Protein AF-A0A929ULR5-F1 (afdb_monomer_lite)

Secondary structure (DSSP, 8-state):
--EEEE--S-TTT---EEEESS-S---GGG----SS--TTSHHHHHHHHHHHHHHTHHHHHHHHHHHHHHHHHHHHHHHHHHHHHHHTS---HHHHHHHHHHHHHHHHHHHHHHHHHHHHHHHHHHHHTSTT-------

Sequence (139 aa):
SCITWVAFGSNVFNAMIPLFSAVEKIPSYFETTGKEVSTDSFYWNNRLIGALADASYAKSRIHVERYQARVQAKCYQLLTDCKKEVLKKKRSGKEIRNMLEECNEKIALCTKKETEDLLDKVLYEASSSMKNCFARSDA

pLDDT: mean 93.62, std 7.6, range [52.66, 98.69]

Structure (mmCIF, N/CA/C/O backbone):
data_AF-A0A929ULR5-F1
#
_entry.id   AF-A0A929ULR5-F1
#
loop_
_atom_site.group_PDB
_atom_site.id
_atom_site.type_symbol
_atom_site.label_atom_id
_atom_site.label_alt_id
_atom_site.label_comp_id
_atom_site.label_asym_id
_atom_site.label_entity_id
_atom_site.label_seq_id
_atom_site.pd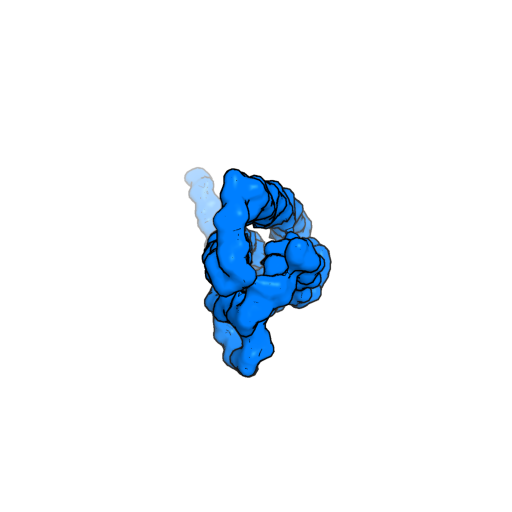bx_PDB_ins_code
_atom_site.Cartn_x
_atom_site.Cartn_y
_atom_site.Cartn_z
_atom_site.occupancy
_atom_site.B_iso_or_equiv
_atom_site.auth_seq_id
_atom_site.auth_comp_id
_atom_site.auth_asym_id
_atom_site.auth_atom_id
_atom_site.pdbx_PDB_model_num
ATOM 1 N N . SER A 1 1 ? -4.936 -6.170 21.043 1.00 65.12 1 SER A N 1
ATOM 2 C CA . SER A 1 1 ? -5.260 -6.704 19.706 1.00 65.12 1 SER A CA 1
ATOM 3 C C . SER A 1 1 ? -3.986 -7.136 19.010 1.00 65.12 1 SER A C 1
ATOM 5 O O . SER A 1 1 ? -2.986 -6.438 19.158 1.00 65.12 1 SER A O 1
ATOM 7 N N . CYS A 1 2 ? -4.008 -8.266 18.301 1.00 85.94 2 CYS A N 1
ATOM 8 C CA . CYS A 1 2 ? -2.891 -8.703 17.458 1.00 85.94 2 CYS A CA 1
ATOM 9 C C . CYS A 1 2 ? -2.858 -7.883 16.153 1.00 85.94 2 CYS A C 1
ATOM 11 O O . CYS A 1 2 ? -3.885 -7.317 15.760 1.00 85.94 2 CYS A O 1
ATOM 13 N N . ILE A 1 3 ? -1.677 -7.776 15.543 1.00 95.69 3 ILE A N 1
ATOM 14 C CA . ILE A 1 3 ? -1.454 -7.120 14.250 1.00 95.69 3 ILE A CA 1
ATOM 15 C C . ILE A 1 3 ? -1.057 -8.199 13.250 1.00 95.69 3 ILE A C 1
ATOM 17 O O . ILE A 1 3 ? -0.120 -8.955 13.506 1.00 95.69 3 ILE A O 1
ATOM 21 N N . THR A 1 4 ? -1.731 -8.233 12.109 1.00 95.38 4 THR A N 1
ATOM 22 C CA . THR A 1 4 ? -1.362 -9.060 10.963 1.00 95.38 4 THR A CA 1
ATOM 23 C C . THR A 1 4 ? -0.679 -8.177 9.933 1.00 95.38 4 THR A C 1
ATOM 25 O O . THR A 1 4 ? -1.239 -7.167 9.513 1.00 95.38 4 THR A O 1
ATOM 28 N N . TRP A 1 5 ? 0.527 -8.557 9.525 1.00 95.94 5 TRP A N 1
ATOM 29 C CA . TRP A 1 5 ? 1.236 -7.890 8.440 1.00 95.94 5 TRP A CA 1
ATOM 30 C C . TRP A 1 5 ? 0.955 -8.601 7.122 1.00 95.94 5 TRP A C 1
ATOM 32 O O . TRP A 1 5 ? 1.080 -9.824 7.051 1.00 95.94 5 TRP A O 1
ATOM 42 N N . VAL A 1 6 ? 0.591 -7.842 6.092 1.00 94.94 6 VAL A N 1
ATOM 43 C CA . VAL A 1 6 ? 0.288 -8.373 4.757 1.00 94.94 6 VAL A CA 1
ATOM 44 C C . VAL A 1 6 ? 1.114 -7.671 3.687 1.00 94.94 6 VAL A C 1
ATOM 46 O O . VAL A 1 6 ? 1.369 -6.472 3.770 1.00 94.94 6 VAL A O 1
ATOM 49 N N . ALA A 1 7 ? 1.508 -8.424 2.667 1.00 94.94 7 ALA A N 1
ATOM 50 C CA . ALA A 1 7 ? 2.091 -7.920 1.431 1.00 94.94 7 ALA A CA 1
ATOM 51 C C . ALA A 1 7 ? 1.727 -8.870 0.286 1.00 94.94 7 ALA A C 1
ATOM 53 O O . ALA A 1 7 ? 1.471 -10.055 0.512 1.00 94.94 7 ALA A O 1
ATOM 54 N N . PHE A 1 8 ? 1.706 -8.357 -0.944 1.00 93.62 8 PHE A N 1
ATOM 55 C CA . PHE A 1 8 ? 1.402 -9.145 -2.138 1.00 93.62 8 PHE A CA 1
ATOM 56 C C . PHE A 1 8 ? 2.385 -8.837 -3.264 1.00 93.62 8 PHE A C 1
ATOM 58 O O . PHE A 1 8 ? 2.933 -7.739 -3.344 1.00 93.62 8 PHE A O 1
ATOM 65 N N . GLY A 1 9 ? 2.586 -9.797 -4.165 1.00 91.25 9 GLY A N 1
ATOM 66 C CA . GLY A 1 9 ? 3.534 -9.650 -5.268 1.00 91.25 9 GLY A CA 1
ATOM 67 C C . GLY A 1 9 ? 4.992 -9.736 -4.807 1.00 91.25 9 GLY A C 1
ATOM 68 O O . GLY A 1 9 ? 5.304 -10.414 -3.832 1.00 91.25 9 GLY A O 1
ATOM 69 N N . SER A 1 10 ? 5.892 -9.081 -5.542 1.00 93.31 10 SER A N 1
ATOM 70 C CA . SER A 1 10 ? 7.327 -9.097 -5.242 1.00 93.31 10 SER A CA 1
ATOM 71 C C . SER A 1 10 ? 7.664 -8.184 -4.064 1.00 93.31 10 SER A C 1
ATOM 73 O O . SER A 1 10 ? 7.403 -6.982 -4.120 1.00 93.31 10 SER A O 1
ATOM 75 N N . ASN A 1 11 ? 8.334 -8.730 -3.046 1.00 94.12 11 ASN A N 1
ATOM 76 C CA . ASN A 1 11 ? 8.777 -7.965 -1.873 1.00 94.12 11 ASN A CA 1
ATOM 77 C C . ASN A 1 11 ? 9.859 -6.922 -2.176 1.00 94.12 11 ASN A C 1
ATOM 79 O O . ASN A 1 11 ? 10.121 -6.056 -1.349 1.00 94.12 11 ASN A O 1
ATOM 83 N N . VAL A 1 12 ? 10.470 -6.974 -3.363 1.00 95.44 12 VAL A N 1
ATOM 84 C CA . VAL A 1 12 ? 11.383 -5.920 -3.823 1.00 95.44 12 VAL A CA 1
ATOM 85 C C . VAL A 1 12 ? 10.614 -4.631 -4.125 1.00 95.44 12 VAL A C 1
ATOM 87 O O . VAL A 1 12 ? 11.151 -3.548 -3.924 1.00 95.44 12 VAL A O 1
ATOM 90 N N . PHE A 1 13 ? 9.360 -4.738 -4.580 1.00 96.81 13 PHE A N 1
ATOM 91 C CA . PHE A 1 13 ? 8.589 -3.616 -5.127 1.00 96.81 13 PHE A CA 1
ATOM 92 C C . PHE A 1 13 ? 7.333 -3.245 -4.329 1.00 96.81 13 PHE A C 1
ATOM 94 O O . PHE A 1 13 ? 6.723 -2.216 -4.609 1.00 96.81 13 PHE A O 1
ATOM 101 N N . ASN A 1 14 ? 6.939 -4.065 -3.353 1.00 95.94 14 ASN A N 1
ATOM 102 C CA . ASN A 1 14 ? 5.761 -3.829 -2.518 1.00 95.94 14 ASN A CA 1
ATOM 103 C C . ASN A 1 14 ? 6.118 -3.179 -1.167 1.00 95.94 14 ASN A C 1
ATOM 105 O O . ASN A 1 14 ? 7.269 -2.827 -0.904 1.00 95.94 14 ASN A O 1
ATOM 109 N N . ALA A 1 15 ? 5.114 -3.027 -0.301 1.00 97.06 15 ALA A N 1
ATOM 110 C CA . ALA A 1 15 ? 5.285 -2.650 1.097 1.00 97.06 15 ALA A CA 1
ATOM 111 C C . ALA A 1 15 ? 4.499 -3.590 2.026 1.00 97.06 15 ALA A C 1
ATOM 113 O O . ALA A 1 15 ? 3.429 -4.090 1.670 1.00 97.06 15 ALA A O 1
ATOM 114 N N . MET A 1 16 ? 5.020 -3.786 3.241 1.00 96.50 16 MET A N 1
ATOM 115 C CA . MET A 1 16 ? 4.356 -4.532 4.313 1.00 96.50 16 MET A CA 1
ATOM 116 C C . MET A 1 16 ? 3.343 -3.640 5.035 1.00 96.50 16 MET A C 1
ATOM 118 O O . MET A 1 16 ? 3.706 -2.596 5.582 1.00 96.50 16 MET A O 1
ATOM 122 N N . ILE A 1 17 ? 2.082 -4.065 5.072 1.00 97.81 17 ILE A N 1
ATOM 123 C CA . ILE A 1 17 ? 0.970 -3.281 5.618 1.00 97.81 17 ILE A CA 1
ATOM 124 C C . ILE A 1 17 ? 0.493 -3.890 6.940 1.00 97.81 17 ILE A C 1
ATOM 126 O O . ILE A 1 17 ? 0.148 -5.074 6.963 1.00 97.81 17 ILE A O 1
ATOM 130 N N . PRO A 1 18 ? 0.448 -3.121 8.042 1.00 97.25 18 PRO A N 1
ATOM 131 C CA . PRO A 1 18 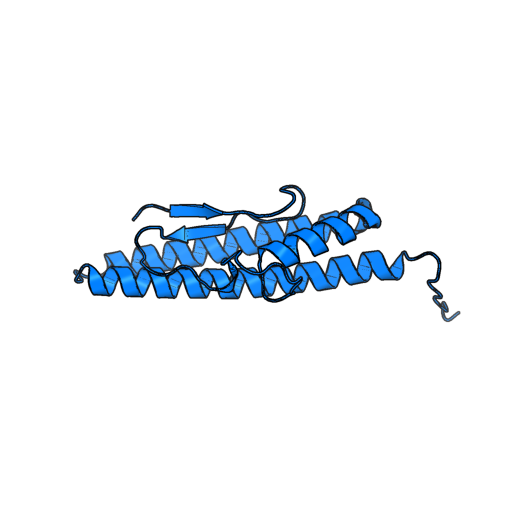? -0.069 -3.612 9.309 1.00 97.25 18 PRO A CA 1
ATOM 132 C C . PRO A 1 18 ? -1.591 -3.453 9.382 1.00 97.25 18 PRO A C 1
ATOM 134 O O . PRO A 1 18 ? -2.106 -2.349 9.238 1.00 97.25 18 PRO A O 1
ATOM 137 N N . LEU A 1 19 ? -2.310 -4.530 9.687 1.00 97.19 19 LEU A N 1
ATOM 138 C CA . LEU A 1 19 ? -3.755 -4.515 9.920 1.00 97.19 19 LEU A CA 1
ATOM 139 C C . LEU A 1 19 ? -4.083 -5.084 11.300 1.00 97.19 19 LEU A C 1
ATOM 141 O O . LEU A 1 19 ? -3.435 -6.013 11.785 1.00 97.19 19 LEU A O 1
ATOM 145 N N . PHE A 1 20 ? -5.109 -4.547 11.950 1.00 97.31 20 PHE A N 1
ATOM 146 C CA . PHE A 1 20 ? -5.658 -5.137 13.165 1.00 97.31 20 PHE A CA 1
ATOM 147 C C . PHE A 1 20 ? -6.403 -6.429 12.831 1.00 97.31 20 PHE A C 1
ATOM 149 O O . PHE A 1 20 ? -7.289 -6.418 11.983 1.00 97.31 20 PHE A O 1
ATOM 156 N N . SER A 1 21 ? -6.083 -7.520 13.534 1.00 94.38 21 SER A N 1
ATOM 157 C CA . SER A 1 21 ? -6.690 -8.842 13.291 1.00 94.38 21 SER A CA 1
ATOM 158 C C . SER A 1 21 ? -7.982 -9.077 14.081 1.00 94.38 21 SER A C 1
ATOM 160 O O . SER A 1 21 ? -8.722 -10.010 13.799 1.00 94.38 21 SER A O 1
ATOM 162 N N . ALA A 1 22 ? -8.246 -8.268 15.111 1.00 93.75 22 ALA A N 1
ATOM 163 C CA . ALA A 1 22 ? -9.423 -8.398 15.977 1.00 93.75 22 ALA A CA 1
ATOM 164 C C . ALA A 1 22 ? -10.646 -7.669 15.383 1.00 93.75 22 ALA A C 1
ATOM 166 O O . ALA A 1 22 ? -11.247 -6.822 16.045 1.00 93.75 22 ALA A O 1
ATOM 167 N N . VAL A 1 23 ? -10.959 -7.979 14.127 1.00 94.94 23 VAL A N 1
ATOM 168 C CA . VAL A 1 23 ? -12.006 -7.365 13.294 1.00 94.94 23 VAL A CA 1
ATOM 169 C C . VAL A 1 23 ? -12.823 -8.452 12.596 1.00 94.94 23 VAL A C 1
ATOM 171 O O . VAL A 1 23 ? -12.355 -9.584 12.481 1.00 94.94 23 VAL A O 1
ATOM 174 N N . GLU A 1 24 ? -14.034 -8.131 12.149 1.00 94.56 24 GLU A N 1
ATOM 175 C CA . GLU A 1 24 ? -14.868 -9.046 11.352 1.00 94.56 24 GLU A CA 1
ATOM 176 C C . GLU A 1 24 ? -14.731 -8.777 9.852 1.00 94.56 24 GLU A C 1
ATOM 178 O O . GLU A 1 24 ? -14.902 -9.692 9.046 1.00 94.56 24 GLU A O 1
ATOM 183 N N . LYS A 1 25 ? -14.376 -7.543 9.476 1.00 92.75 25 LYS A N 1
ATOM 184 C CA . LYS A 1 25 ? -14.203 -7.134 8.082 1.00 92.75 25 LYS A CA 1
ATOM 185 C C . LYS A 1 25 ? -12.779 -6.661 7.782 1.00 92.75 25 LYS A C 1
ATOM 187 O O . LYS A 1 25 ? -12.173 -5.915 8.552 1.00 92.75 25 LYS A O 1
ATOM 192 N N . ILE A 1 26 ? -12.265 -7.080 6.627 1.00 93.31 26 ILE A N 1
ATOM 193 C CA . ILE A 1 26 ? -11.024 -6.573 6.034 1.00 93.31 26 ILE A CA 1
ATOM 194 C C . ILE A 1 26 ? -11.389 -5.525 4.970 1.00 93.31 26 ILE A C 1
ATOM 196 O O . ILE A 1 26 ? -12.396 -5.700 4.284 1.00 93.31 26 ILE A O 1
ATOM 200 N N . PRO A 1 27 ? -10.613 -4.437 4.818 1.00 96.06 27 PRO A N 1
ATOM 201 C CA . PRO A 1 27 ? -10.868 -3.458 3.768 1.00 96.06 27 PRO A CA 1
ATOM 202 C C . PRO A 1 27 ? -10.845 -4.087 2.373 1.00 96.06 27 PRO A C 1
ATOM 204 O O . PRO A 1 27 ? -9.929 -4.849 2.052 1.00 96.06 27 PRO A O 1
ATOM 207 N N . SER A 1 28 ? -11.792 -3.696 1.516 1.00 94.06 28 SER A N 1
ATOM 208 C CA . SER A 1 28 ? -11.953 -4.256 0.162 1.00 94.06 28 SER A CA 1
ATOM 209 C C . SER A 1 28 ? -10.699 -4.127 -0.705 1.00 94.06 28 SER A C 1
ATOM 211 O O . SER A 1 28 ? -10.431 -4.983 -1.540 1.00 94.06 28 SER A O 1
ATOM 213 N N . TYR A 1 29 ? -9.874 -3.101 -0.467 1.00 95.88 29 TYR A N 1
ATOM 214 C CA . TYR A 1 29 ? -8.604 -2.907 -1.173 1.00 95.88 29 TYR A CA 1
ATOM 215 C C . TYR A 1 29 ? -7.634 -4.095 -1.019 1.00 95.88 29 TYR A C 1
ATOM 217 O O . TYR A 1 29 ? -6.818 -4.353 -1.907 1.00 95.88 29 TYR A O 1
ATOM 225 N N . PHE A 1 30 ? -7.725 -4.830 0.095 1.00 94.81 30 PHE A N 1
ATOM 226 C CA . PHE A 1 30 ? -6.906 -6.008 0.392 1.00 94.81 30 PHE A CA 1
ATOM 227 C C . PHE A 1 30 ? -7.622 -7.336 0.107 1.00 94.81 30 PHE A C 1
ATOM 229 O O . PHE A 1 30 ? -7.029 -8.395 0.310 1.00 94.81 30 PHE A O 1
ATOM 236 N N . GLU A 1 31 ? -8.875 -7.307 -0.352 1.00 87.19 31 GLU A N 1
ATOM 237 C CA . GLU A 1 31 ? -9.605 -8.513 -0.734 1.00 87.19 31 GLU A CA 1
ATOM 238 C C . GLU A 1 31 ? -9.116 -9.010 -2.104 1.00 87.19 31 GLU A C 1
ATOM 240 O O . GLU A 1 31 ? -9.202 -8.321 -3.121 1.00 87.19 31 GLU A O 1
ATOM 245 N N . THR A 1 32 ? -8.585 -10.234 -2.142 1.00 68.31 32 THR A N 1
ATOM 246 C CA . THR A 1 32 ? -7.984 -10.825 -3.351 1.00 68.31 32 THR A CA 1
ATOM 247 C C . THR A 1 32 ? -8.893 -11.894 -3.963 1.00 68.31 32 THR A C 1
ATOM 249 O O . THR A 1 32 ? -8.507 -13.056 -4.078 1.00 68.31 32 THR A O 1
ATOM 252 N N . THR A 1 33 ? -10.132 -11.538 -4.316 1.00 64.69 33 THR A N 1
ATOM 253 C CA . THR A 1 33 ? -11.145 -12.503 -4.803 1.00 64.69 33 THR A CA 1
ATOM 254 C C . THR A 1 33 ? -11.410 -12.434 -6.312 1.00 64.69 33 THR A C 1
ATOM 256 O O . THR A 1 33 ? -11.951 -13.382 -6.881 1.00 64.69 33 THR A O 1
ATOM 259 N N . GLY A 1 34 ? -11.002 -11.356 -6.989 1.00 71.25 34 GLY A N 1
ATOM 260 C CA . GLY A 1 34 ? -11.235 -11.157 -8.423 1.00 71.25 34 GLY A CA 1
ATOM 261 C C . GLY A 1 34 ? -10.145 -11.758 -9.318 1.00 71.25 34 GLY A C 1
ATOM 262 O O . GLY A 1 34 ? -8.957 -11.523 -9.101 1.00 71.25 34 GLY A O 1
ATOM 263 N N . LYS A 1 35 ? -10.545 -12.486 -10.372 1.00 82.12 35 LYS A N 1
ATOM 264 C CA . LYS A 1 35 ? -9.634 -12.936 -11.450 1.00 82.12 35 LYS A CA 1
ATOM 265 C C . LYS A 1 35 ? -9.245 -11.808 -12.415 1.00 82.12 35 LYS A C 1
ATOM 267 O O . LYS A 1 35 ? -8.290 -11.958 -13.169 1.00 82.12 35 LYS A O 1
ATOM 272 N N . GLU A 1 36 ? -9.997 -10.714 -12.405 1.00 90.56 36 GLU A N 1
ATOM 273 C CA . GLU A 1 36 ? -9.832 -9.586 -13.317 1.00 90.56 36 GLU A CA 1
ATOM 274 C C . GLU A 1 36 ? -8.784 -8.606 -12.793 1.00 90.56 36 GLU A C 1
ATOM 276 O O . GLU A 1 36 ? -8.788 -8.251 -11.614 1.00 90.56 36 GLU A O 1
ATOM 281 N N . VAL A 1 37 ? -7.891 -8.166 -13.682 1.00 92.62 37 VAL A N 1
ATOM 282 C CA . VAL A 1 37 ? -6.863 -7.167 -13.370 1.00 92.62 37 VAL A CA 1
ATOM 283 C C . VAL A 1 37 ? -7.532 -5.832 -13.052 1.00 92.62 37 VAL A C 1
ATOM 285 O O . VAL A 1 37 ? -8.378 -5.369 -13.811 1.00 92.62 37 VAL A O 1
ATOM 288 N N . SER A 1 38 ? -7.128 -5.192 -11.952 1.00 92.31 38 SER A N 1
ATOM 289 C CA . SER A 1 38 ? -7.684 -3.902 -11.534 1.00 92.31 38 SER A CA 1
ATOM 290 C C . SER A 1 38 ? -6.665 -3.042 -10.786 1.00 92.31 38 SER A C 1
ATOM 292 O O . SER A 1 38 ? -5.881 -3.548 -9.986 1.00 92.31 38 SER A O 1
ATOM 294 N N . THR A 1 39 ? -6.709 -1.726 -10.989 1.00 94.38 39 THR A N 1
ATOM 295 C CA . THR A 1 39 ? -5.958 -0.745 -10.187 1.00 94.38 39 THR A CA 1
ATOM 296 C C . THR A 1 39 ? -6.640 -0.421 -8.853 1.00 94.38 39 THR A C 1
ATOM 298 O O . THR A 1 39 ? -6.075 0.285 -8.024 1.00 94.38 39 THR A O 1
ATOM 301 N N . ASP A 1 40 ? -7.817 -0.989 -8.579 1.00 93.31 40 ASP A N 1
ATOM 302 C CA . ASP A 1 40 ? -8.510 -0.874 -7.290 1.00 93.31 40 ASP A CA 1
ATOM 303 C C . ASP A 1 40 ? -8.145 -1.985 -6.295 1.00 93.31 40 ASP A C 1
ATOM 305 O O . ASP A 1 40 ? -8.664 -1.996 -5.183 1.00 93.31 40 ASP A O 1
ATOM 309 N N . SER A 1 41 ? -7.249 -2.910 -6.653 1.00 95.00 41 SER A N 1
ATOM 310 C CA . SER A 1 41 ? -6.809 -4.008 -5.783 1.00 95.00 41 SER A CA 1
ATOM 311 C C . SER A 1 41 ? -5.335 -3.866 -5.423 1.00 95.00 41 SER A C 1
ATOM 313 O O . SER A 1 41 ? -4.487 -3.662 -6.298 1.00 95.00 41 SER A O 1
ATOM 315 N N . PHE A 1 42 ? -4.994 -4.026 -4.142 1.00 96.19 42 PHE A N 1
ATOM 316 C CA . PHE A 1 42 ? -3.600 -3.996 -3.698 1.00 96.19 42 PHE A CA 1
ATOM 317 C C . PHE A 1 42 ? -2.773 -5.096 -4.377 1.00 96.19 42 PHE A C 1
ATOM 319 O O . PHE A 1 42 ? -1.648 -4.860 -4.812 1.00 96.19 42 PHE A O 1
ATOM 326 N N . TYR A 1 43 ? -3.342 -6.292 -4.531 1.00 95.31 43 TYR A N 1
ATOM 327 C CA . TYR A 1 43 ? -2.681 -7.415 -5.192 1.00 95.31 43 TYR A CA 1
ATOM 328 C C . TYR A 1 43 ? -2.300 -7.101 -6.644 1.00 95.31 43 TYR A C 1
ATOM 330 O O . TYR A 1 43 ? -1.143 -7.276 -7.038 1.00 95.31 43 TYR A O 1
ATOM 338 N N . TRP A 1 44 ? -3.260 -6.620 -7.435 1.00 95.88 44 TRP A N 1
ATOM 339 C CA . TRP A 1 44 ? -3.044 -6.342 -8.853 1.00 95.88 44 TRP A CA 1
ATOM 340 C C . TRP A 1 44 ? -2.117 -5.152 -9.070 1.00 95.88 44 TRP A C 1
ATOM 342 O O . TRP A 1 44 ? -1.204 -5.261 -9.888 1.00 95.88 44 TRP A O 1
ATOM 352 N N . ASN A 1 45 ? -2.259 -4.084 -8.280 1.00 96.56 45 ASN A N 1
ATOM 353 C CA . ASN A 1 45 ? -1.315 -2.967 -8.307 1.00 96.56 45 ASN A CA 1
ATOM 354 C C . ASN A 1 45 ? 0.124 -3.436 -8.080 1.00 96.56 45 ASN A C 1
ATOM 356 O O . ASN A 1 45 ? 0.999 -3.096 -8.867 1.00 96.56 45 ASN A O 1
ATOM 360 N N . ASN A 1 46 ? 0.384 -4.276 -7.073 1.00 96.88 46 ASN A N 1
ATOM 361 C CA . ASN A 1 46 ? 1.744 -4.763 -6.820 1.00 96.88 46 ASN A CA 1
ATOM 362 C C . ASN A 1 46 ? 2.287 -5.657 -7.951 1.00 96.88 46 ASN A C 1
ATOM 364 O O . ASN A 1 46 ? 3.492 -5.650 -8.204 1.00 96.88 46 ASN A O 1
ATOM 368 N N . ARG A 1 47 ? 1.434 -6.409 -8.666 1.00 95.75 47 ARG A N 1
ATOM 369 C CA . ARG A 1 47 ? 1.868 -7.150 -9.869 1.00 95.75 47 ARG A CA 1
ATOM 370 C C . ARG A 1 47 ? 2.212 -6.209 -11.023 1.00 95.75 47 ARG A C 1
ATOM 372 O O . ARG A 1 47 ? 3.235 -6.421 -11.670 1.00 95.75 47 ARG A O 1
ATOM 379 N N . LEU A 1 48 ? 1.387 -5.188 -11.264 1.00 97.06 48 LEU A N 1
ATOM 380 C CA . LEU A 1 48 ? 1.623 -4.175 -12.300 1.00 97.06 48 LEU A CA 1
ATOM 381 C C . LEU A 1 48 ? 2.906 -3.388 -12.014 1.00 97.06 48 LEU A C 1
ATOM 383 O O . LEU A 1 48 ? 3.776 -3.299 -12.877 1.00 97.06 48 LEU A O 1
ATOM 387 N N . ILE A 1 49 ? 3.056 -2.902 -10.779 1.00 98.31 49 ILE A N 1
ATOM 388 C CA . ILE A 1 49 ? 4.259 -2.213 -10.304 1.00 98.31 49 ILE A CA 1
ATOM 389 C C . ILE A 1 49 ? 5.478 -3.104 -10.498 1.00 98.31 49 ILE A C 1
ATOM 391 O O . ILE A 1 49 ? 6.458 -2.650 -11.072 1.00 98.31 49 ILE A O 1
ATOM 395 N N . GLY A 1 50 ? 5.422 -4.370 -10.074 1.00 97.44 50 GLY A N 1
ATOM 396 C CA . GLY A 1 50 ? 6.554 -5.281 -10.219 1.00 97.44 50 GLY A CA 1
ATOM 397 C C . GLY A 1 50 ? 6.995 -5.460 -11.673 1.00 97.44 50 GLY A C 1
ATOM 398 O O . GLY A 1 50 ? 8.185 -5.393 -11.952 1.00 97.44 50 GLY A O 1
ATOM 399 N N . ALA A 1 51 ? 6.050 -5.619 -12.603 1.00 96.75 51 ALA A N 1
ATOM 400 C CA . ALA A 1 51 ? 6.364 -5.763 -14.024 1.00 96.75 51 ALA A CA 1
ATOM 401 C C . ALA A 1 51 ? 6.970 -4.484 -14.639 1.00 96.75 51 ALA A C 1
ATOM 403 O O . ALA A 1 51 ? 7.932 -4.560 -15.402 1.00 96.75 51 ALA A O 1
ATOM 404 N N . LEU A 1 52 ? 6.428 -3.309 -14.304 1.00 97.31 52 LEU A N 1
ATOM 405 C CA . LEU A 1 52 ? 6.889 -2.018 -14.835 1.00 97.31 52 LEU A CA 1
ATOM 406 C C . LEU A 1 52 ? 8.223 -1.581 -14.216 1.00 97.31 52 LEU A C 1
ATOM 408 O O . LEU A 1 52 ? 9.119 -1.100 -14.917 1.00 97.31 52 LEU A O 1
ATOM 412 N N . ALA A 1 53 ? 8.362 -1.767 -12.903 1.00 97.06 53 ALA A N 1
ATOM 413 C CA . ALA A 1 53 ? 9.561 -1.420 -12.160 1.00 97.06 53 ALA A CA 1
ATOM 414 C C . ALA A 1 53 ? 10.737 -2.312 -12.557 1.00 97.06 53 ALA A C 1
ATOM 416 O O . ALA A 1 53 ? 11.831 -1.788 -12.713 1.00 97.06 53 ALA A O 1
ATOM 417 N N . ASP A 1 54 ? 10.532 -3.614 -12.778 1.00 96.12 54 ASP A N 1
ATOM 418 C CA . ASP A 1 54 ? 11.593 -4.525 -13.232 1.00 96.12 54 ASP A CA 1
ATOM 419 C C . ASP A 1 54 ? 12.154 -4.109 -14.604 1.00 96.12 54 ASP A C 1
ATOM 421 O O . ASP A 1 54 ? 13.363 -3.933 -14.763 1.00 96.12 54 ASP A O 1
ATOM 425 N N . ALA A 1 55 ? 11.272 -3.797 -15.561 1.00 92.88 55 ALA A N 1
ATOM 426 C CA . ALA A 1 55 ? 11.660 -3.335 -16.897 1.00 92.88 55 ALA A CA 1
ATOM 427 C C . ALA A 1 55 ? 12.463 -2.016 -16.893 1.00 92.88 55 ALA A C 1
ATOM 429 O O . ALA A 1 55 ? 13.204 -1.730 -17.835 1.00 92.88 55 ALA A O 1
ATOM 430 N N . SER A 1 56 ? 12.318 -1.205 -15.842 1.00 92.81 56 SER A N 1
ATOM 431 C CA . SER A 1 56 ? 12.938 0.116 -15.691 1.00 92.81 56 SER A CA 1
ATOM 432 C C . SER A 1 56 ? 13.716 0.253 -14.372 1.00 92.81 56 SER A C 1
ATOM 434 O O . SER A 1 56 ? 13.834 1.350 -13.819 1.00 92.81 56 SER A O 1
ATOM 436 N N . TYR A 1 57 ? 14.278 -0.854 -13.867 1.00 93.12 57 TYR A N 1
ATOM 437 C CA . TYR A 1 57 ? 14.738 -0.995 -12.477 1.00 93.12 57 TYR A CA 1
ATOM 438 C C . TYR A 1 57 ? 15.626 0.143 -11.971 1.00 93.12 57 TYR A C 1
ATOM 440 O O . TYR A 1 57 ? 15.370 0.719 -10.912 1.00 93.12 57 TYR A O 1
ATOM 448 N N . ALA A 1 58 ? 16.649 0.513 -12.747 1.00 94.19 58 ALA A N 1
ATOM 449 C CA . ALA A 1 58 ? 17.609 1.543 -12.356 1.00 94.19 58 ALA A CA 1
ATOM 450 C C . ALA A 1 58 ? 16.949 2.904 -12.067 1.00 94.19 58 ALA A C 1
ATOM 452 O O . ALA A 1 58 ? 17.400 3.617 -11.169 1.00 94.19 58 ALA A O 1
ATOM 453 N N . LYS A 1 59 ? 15.879 3.241 -12.799 1.00 94.81 59 LYS A N 1
ATOM 454 C CA . LYS A 1 59 ? 15.116 4.484 -12.627 1.00 94.81 59 LYS A CA 1
ATOM 455 C C . LYS A 1 59 ? 14.007 4.330 -11.584 1.00 94.81 59 LYS A C 1
ATOM 457 O O . LYS A 1 59 ? 13.785 5.231 -10.784 1.00 94.81 59 LYS A O 1
ATOM 462 N N . SER A 1 60 ? 13.368 3.163 -11.536 1.00 97.00 60 SER A N 1
ATOM 463 C CA . SER A 1 60 ? 12.210 2.905 -10.675 1.00 97.00 60 SER A CA 1
ATOM 464 C C . SER A 1 60 ? 12.552 2.662 -9.201 1.00 97.00 60 SER A C 1
ATOM 466 O O . SER A 1 60 ? 11.735 2.979 -8.334 1.00 97.00 60 SER A O 1
ATOM 468 N N . ARG A 1 61 ? 13.755 2.160 -8.874 1.00 96.94 61 ARG A N 1
ATOM 469 C CA . ARG A 1 61 ? 14.119 1.781 -7.490 1.00 96.94 61 ARG A CA 1
ATOM 470 C C . ARG A 1 61 ? 13.918 2.900 -6.462 1.00 96.94 61 ARG A C 1
ATOM 472 O O . ARG A 1 61 ? 13.441 2.644 -5.365 1.00 96.94 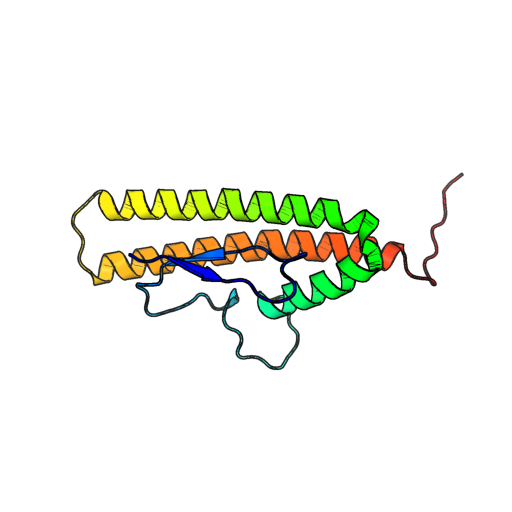61 ARG A O 1
ATOM 479 N N . ILE A 1 62 ? 14.217 4.150 -6.826 1.00 97.56 62 ILE A N 1
ATOM 480 C CA . ILE A 1 62 ? 14.114 5.284 -5.898 1.00 97.56 62 ILE A CA 1
ATOM 481 C C . ILE A 1 62 ? 12.656 5.615 -5.561 1.00 97.56 62 ILE A C 1
ATOM 483 O O . ILE A 1 62 ? 12.350 6.043 -4.447 1.00 97.56 62 ILE A O 1
ATOM 487 N N . HIS A 1 63 ? 11.739 5.407 -6.509 1.00 98.31 63 HIS A N 1
ATOM 488 C CA . HIS A 1 63 ? 10.308 5.603 -6.280 1.00 98.31 63 HIS A CA 1
ATOM 489 C C . HIS A 1 63 ? 9.773 4.528 -5.333 1.00 98.31 63 HIS A C 1
ATOM 491 O O . HIS A 1 63 ? 9.024 4.851 -4.413 1.00 98.31 63 HIS A O 1
ATOM 497 N N . VAL A 1 64 ? 10.235 3.285 -5.495 1.00 98.25 64 VAL A N 1
ATOM 498 C CA . VAL A 1 64 ? 9.893 2.144 -4.631 1.00 98.25 64 VAL A CA 1
ATOM 499 C C . VAL A 1 64 ? 10.401 2.346 -3.199 1.00 98.25 64 VAL A C 1
ATOM 501 O O . VAL A 1 64 ? 9.625 2.214 -2.255 1.00 98.25 64 VAL A O 1
ATOM 504 N N . GLU A 1 65 ? 11.663 2.743 -3.017 1.00 98.25 65 GLU A N 1
ATOM 505 C CA . GLU A 1 65 ? 12.238 3.025 -1.689 1.00 98.25 65 GLU A CA 1
ATOM 506 C C . GLU A 1 65 ? 11.449 4.126 -0.958 1.00 98.25 65 GLU A C 1
ATOM 508 O O . GLU A 1 65 ? 11.107 4.006 0.223 1.00 98.25 65 GLU A O 1
ATOM 513 N N . ARG A 1 66 ? 11.095 5.200 -1.676 1.00 98.44 66 ARG A N 1
ATOM 514 C CA . ARG A 1 66 ? 10.275 6.296 -1.134 1.00 98.44 66 ARG A CA 1
ATOM 515 C C . ARG A 1 66 ? 8.870 5.828 -0.775 1.00 98.44 66 ARG A C 1
ATOM 517 O O . ARG A 1 66 ? 8.358 6.225 0.270 1.00 98.44 66 ARG A O 1
ATOM 524 N N . TYR A 1 67 ? 8.254 5.010 -1.622 1.00 98.56 67 TYR A N 1
ATOM 525 C CA . TYR A 1 67 ? 6.948 4.411 -1.366 1.00 98.56 67 TYR A CA 1
ATOM 526 C C . TYR A 1 67 ? 6.960 3.581 -0.077 1.00 98.56 67 TYR A C 1
ATOM 528 O O . TYR A 1 67 ? 6.151 3.832 0.819 1.00 98.56 67 TYR A O 1
ATOM 536 N N . GLN A 1 68 ? 7.926 2.671 0.069 1.00 98.50 68 GLN A N 1
ATOM 537 C CA . GLN A 1 68 ? 8.079 1.833 1.260 1.00 98.50 68 GLN A CA 1
ATOM 538 C C . GLN A 1 68 ? 8.233 2.680 2.528 1.00 98.50 68 GLN A C 1
ATOM 540 O O . GLN A 1 68 ? 7.509 2.467 3.504 1.00 98.50 68 GLN A O 1
ATOM 545 N N . ALA A 1 69 ? 9.099 3.700 2.494 1.00 98.25 69 ALA A N 1
ATOM 546 C CA . ALA A 1 69 ? 9.304 4.605 3.622 1.00 98.25 69 ALA A CA 1
ATOM 547 C C . ALA A 1 69 ? 8.025 5.376 4.003 1.00 98.25 69 ALA A C 1
ATOM 549 O O . ALA A 1 69 ? 7.681 5.476 5.184 1.00 98.25 69 ALA A O 1
ATOM 550 N N . ARG A 1 70 ? 7.284 5.900 3.017 1.00 98.31 70 ARG A N 1
ATOM 551 C CA . ARG A 1 70 ? 6.038 6.649 3.259 1.00 98.31 70 ARG A CA 1
ATOM 552 C C . ARG A 1 70 ? 4.934 5.765 3.818 1.00 98.31 70 ARG A C 1
ATOM 554 O O . ARG A 1 70 ? 4.289 6.159 4.790 1.00 98.31 70 ARG A O 1
ATOM 561 N N . VAL A 1 71 ? 4.719 4.592 3.224 1.00 98.19 71 VAL A N 1
ATOM 562 C CA . VAL A 1 71 ? 3.708 3.637 3.690 1.00 98.19 71 VAL A CA 1
ATOM 563 C C . VAL A 1 71 ? 4.020 3.208 5.117 1.00 98.19 71 VAL A C 1
ATOM 565 O O . VAL A 1 71 ? 3.136 3.281 5.971 1.00 98.19 71 VAL A O 1
ATOM 568 N N . GLN A 1 72 ? 5.271 2.845 5.406 1.00 97.00 72 GLN A N 1
ATOM 569 C CA . GLN A 1 72 ? 5.679 2.433 6.746 1.00 97.00 72 GLN A CA 1
ATOM 570 C C . GLN A 1 72 ? 5.444 3.545 7.776 1.00 97.00 72 GLN A C 1
ATOM 572 O O . GLN A 1 72 ? 4.812 3.297 8.803 1.00 97.00 72 GLN A O 1
ATOM 577 N N . ALA A 1 73 ? 5.886 4.774 7.490 1.00 98.00 73 ALA A N 1
ATOM 578 C CA . ALA A 1 73 ? 5.718 5.907 8.398 1.00 98.00 73 ALA A CA 1
ATOM 579 C C . ALA A 1 73 ? 4.237 6.209 8.682 1.00 98.00 73 ALA A C 1
ATOM 581 O O . ALA A 1 73 ? 3.826 6.296 9.843 1.00 98.00 73 ALA A O 1
ATOM 582 N N . LYS A 1 74 ? 3.412 6.318 7.633 1.00 98.38 74 LYS A N 1
ATOM 583 C CA . LYS A 1 74 ? 1.993 6.681 7.765 1.00 98.38 74 LYS A CA 1
ATOM 584 C C . LYS A 1 74 ? 1.169 5.581 8.428 1.00 98.38 74 LYS A C 1
ATOM 586 O O . LYS A 1 74 ? 0.387 5.868 9.334 1.00 98.38 74 LYS A O 1
ATOM 591 N N . CYS A 1 75 ? 1.361 4.322 8.031 1.00 97.94 75 CYS A N 1
ATOM 592 C CA . CYS A 1 75 ? 0.630 3.204 8.630 1.00 97.94 75 CYS A CA 1
ATOM 593 C C . CYS A 1 75 ? 0.999 3.029 10.107 1.00 97.94 75 CYS A C 1
ATOM 595 O O . CYS A 1 75 ? 0.124 2.778 10.936 1.00 97.94 75 CYS A O 1
ATOM 597 N N . TYR A 1 76 ? 2.275 3.212 10.462 1.00 96.75 76 TYR A N 1
ATOM 598 C CA . TYR A 1 76 ? 2.712 3.132 11.854 1.00 96.75 76 TYR A CA 1
ATOM 599 C C . TYR A 1 76 ? 2.111 4.244 12.722 1.00 96.75 76 TYR A C 1
ATOM 601 O O . TYR A 1 76 ? 1.692 3.986 13.856 1.00 96.75 76 TYR A O 1
ATOM 609 N N . GLN A 1 77 ? 2.017 5.464 12.185 1.00 98.06 77 GLN A N 1
ATOM 610 C CA . GLN A 1 77 ? 1.345 6.573 12.857 1.00 98.06 77 GLN A CA 1
ATOM 611 C C . GLN A 1 77 ? -0.136 6.254 13.106 1.00 98.06 77 GLN A C 1
ATOM 613 O O . GLN A 1 77 ? -0.571 6.276 14.256 1.00 98.06 77 GLN A O 1
ATOM 618 N N . LEU A 1 78 ? -0.879 5.854 12.066 1.00 98.12 78 LEU A N 1
ATOM 619 C CA . LEU A 1 78 ? -2.299 5.488 12.176 1.00 98.12 78 LEU A CA 1
ATOM 620 C C . LEU A 1 78 ? -2.535 4.379 13.207 1.00 98.12 78 LEU A C 1
ATOM 622 O O . LEU A 1 78 ? -3.447 4.464 14.030 1.00 98.12 78 LEU A O 1
ATOM 626 N N . LEU A 1 79 ? -1.687 3.352 13.200 1.00 96.19 79 LEU A N 1
ATOM 627 C CA . LEU A 1 79 ? -1.755 2.245 14.148 1.00 96.19 79 LEU A CA 1
ATOM 628 C C . LEU A 1 79 ? -1.506 2.714 15.587 1.00 96.19 79 LEU A C 1
ATOM 630 O O . LEU A 1 79 ? -2.206 2.287 16.509 1.00 96.19 79 LEU A O 1
ATOM 634 N N . THR A 1 80 ? -0.526 3.593 15.789 1.00 96.19 80 THR A N 1
ATOM 635 C CA . THR A 1 80 ? -0.195 4.154 17.106 1.00 96.19 80 THR A CA 1
ATOM 636 C C . THR A 1 80 ? -1.325 5.028 17.638 1.00 96.19 80 THR A C 1
ATOM 638 O O . THR A 1 80 ? -1.725 4.873 18.794 1.00 96.19 80 THR A O 1
ATOM 641 N N . ASP A 1 81 ? -1.872 5.903 16.801 1.00 97.19 81 ASP A N 1
ATOM 642 C CA . ASP A 1 81 ? -2.966 6.795 17.177 1.00 97.19 81 ASP A CA 1
ATOM 643 C C . ASP A 1 81 ? -4.224 5.990 17.510 1.00 97.19 81 ASP A C 1
ATOM 645 O O . ASP A 1 81 ? -4.812 6.171 18.576 1.00 97.19 81 ASP A O 1
ATOM 649 N N . CYS A 1 82 ? -4.556 4.990 16.690 1.00 96.06 82 CYS A N 1
ATOM 650 C CA . CYS A 1 82 ? -5.659 4.074 16.961 1.00 96.06 82 CYS A CA 1
ATOM 651 C C . CYS A 1 82 ? -5.507 3.356 18.312 1.00 96.06 82 CYS A C 1
ATOM 653 O O . CYS A 1 82 ? -6.439 3.324 19.121 1.00 96.06 82 CYS A O 1
ATOM 655 N N . LYS A 1 83 ? -4.310 2.821 18.605 1.00 94.56 83 LYS A N 1
ATOM 656 C CA . LYS A 1 83 ? -4.017 2.175 19.895 1.00 94.56 83 LYS A CA 1
ATOM 657 C C . LYS A 1 83 ? -4.213 3.134 21.067 1.00 94.56 83 LYS A C 1
ATOM 659 O O . LYS A 1 83 ? -4.824 2.745 22.062 1.00 94.56 83 LYS A O 1
ATOM 664 N N . LYS A 1 84 ? -3.732 4.377 20.957 1.00 95.25 84 LYS A N 1
ATOM 665 C CA . LYS A 1 84 ? -3.939 5.403 21.991 1.00 95.25 84 LYS A CA 1
ATOM 666 C C . LYS A 1 84 ? -5.428 5.665 22.201 1.00 95.25 84 LYS A C 1
ATOM 668 O O . LYS A 1 84 ? -5.886 5.628 23.340 1.00 95.25 84 LYS A O 1
ATOM 673 N N . GLU A 1 85 ? -6.195 5.858 21.129 1.00 94.25 85 GLU A N 1
ATOM 674 C CA . GLU A 1 85 ? -7.633 6.128 21.226 1.00 94.25 85 GLU A CA 1
ATOM 675 C C . GLU A 1 85 ? -8.402 4.992 21.901 1.00 94.25 85 GLU A C 1
ATOM 677 O O . GLU A 1 85 ? -9.246 5.254 22.767 1.00 94.25 85 GLU A O 1
ATOM 682 N N . VAL A 1 86 ? -8.095 3.738 21.560 1.00 92.31 86 VAL A N 1
ATOM 683 C CA . VAL A 1 86 ? -8.709 2.553 22.180 1.00 92.31 86 VAL A CA 1
ATOM 684 C C . VAL A 1 86 ? -8.448 2.520 23.689 1.00 92.31 86 VAL A C 1
ATOM 686 O O . VAL A 1 86 ? -9.365 2.220 24.451 1.00 92.31 86 VAL A O 1
ATOM 689 N N . LEU A 1 87 ? -7.252 2.910 24.138 1.00 91.44 87 LEU A N 1
ATOM 690 C CA . LEU A 1 87 ? -6.863 2.885 25.554 1.00 91.44 87 LEU A CA 1
ATOM 691 C C . LEU A 1 87 ? -7.426 4.044 26.397 1.00 91.44 87 LEU A C 1
ATOM 693 O O . LEU A 1 87 ? -7.486 3.917 27.617 1.00 91.44 87 LEU A O 1
ATOM 697 N N . LYS A 1 88 ? -7.867 5.157 25.791 1.00 92.62 88 LYS A N 1
ATOM 698 C CA . LYS A 1 88 ? -8.310 6.362 26.530 1.00 92.62 88 LYS A CA 1
ATOM 699 C C . LYS A 1 88 ? -9.488 6.156 27.487 1.00 92.62 88 LYS A C 1
ATOM 701 O O . LYS A 1 88 ? -9.593 6.870 28.478 1.00 92.62 88 LYS A O 1
ATOM 706 N N . LY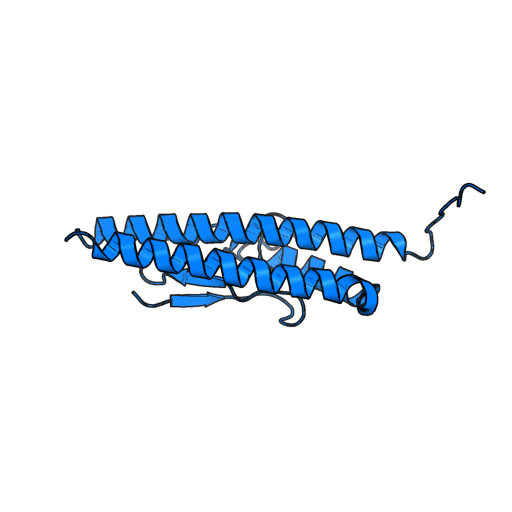S A 1 89 ? -10.416 5.252 27.174 1.00 91.50 89 LYS A N 1
ATOM 707 C CA . LYS A 1 89 ? -11.605 4.998 27.999 1.00 91.50 89 LYS A CA 1
ATOM 708 C C . LYS A 1 89 ? -12.044 3.548 27.886 1.00 91.50 89 LYS A C 1
ATOM 710 O O . LYS A 1 89 ? -11.848 2.917 26.845 1.00 91.50 89 LYS A O 1
ATOM 715 N N . LYS A 1 90 ? -12.686 3.048 28.945 1.00 91.88 90 LYS A N 1
ATOM 716 C CA . LYS A 1 90 ? -13.367 1.751 28.913 1.00 91.88 90 LYS A CA 1
ATOM 717 C C . LYS A 1 90 ? -14.474 1.803 27.860 1.00 91.88 90 LYS A C 1
ATOM 719 O O . LYS A 1 90 ? -15.271 2.738 27.841 1.00 91.88 90 LYS A O 1
ATOM 724 N N . ARG A 1 91 ? -14.478 0.812 26.977 1.00 92.75 91 ARG A N 1
ATOM 725 C CA . ARG A 1 91 ? -15.427 0.635 25.876 1.00 92.75 91 ARG A CA 1
ATOM 726 C C . ARG A 1 91 ? -15.837 -0.828 25.820 1.00 92.75 91 ARG A C 1
ATOM 728 O O . ARG A 1 91 ? -15.090 -1.696 26.277 1.00 92.75 91 ARG A O 1
ATOM 735 N N . SER A 1 92 ? -17.001 -1.1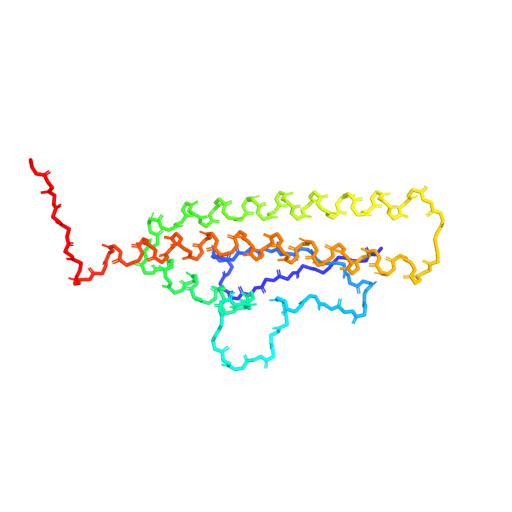02 25.253 1.00 94.94 92 SER A N 1
ATOM 736 C CA . SER A 1 92 ? -17.426 -2.466 24.951 1.00 94.94 92 SER A CA 1
ATOM 737 C C . SER A 1 92 ? -16.537 -3.099 23.872 1.00 94.94 92 SER A C 1
ATOM 739 O O . SER A 1 92 ? -15.913 -2.408 23.063 1.00 94.94 92 SER A O 1
ATOM 741 N N . GLY A 1 93 ? -16.509 -4.434 23.815 1.00 94.00 93 GLY A N 1
ATOM 742 C CA . GLY A 1 93 ? -15.771 -5.152 22.770 1.00 94.00 93 GLY A CA 1
ATOM 743 C C . GLY A 1 93 ? -16.235 -4.794 21.351 1.00 94.00 93 GLY A C 1
ATOM 744 O O . GLY A 1 93 ? -15.407 -4.704 20.449 1.00 94.00 93 GLY A O 1
ATOM 745 N N . LYS A 1 94 ? -17.535 -4.516 21.170 1.00 95.62 94 LYS A N 1
ATOM 746 C CA . LYS A 1 94 ? -18.113 -4.087 19.887 1.00 95.62 94 LYS A CA 1
ATOM 747 C C . LYS A 1 94 ? -17.603 -2.709 19.461 1.00 95.62 94 LYS A C 1
ATOM 749 O O . LYS A 1 94 ? -17.199 -2.539 18.319 1.00 95.62 94 LYS A O 1
ATOM 754 N N . GLU A 1 95 ? -17.568 -1.739 20.374 1.00 95.62 95 GLU A N 1
ATOM 755 C CA . GLU A 1 95 ? -17.024 -0.406 20.074 1.00 95.62 95 GLU A CA 1
ATOM 756 C C . GLU A 1 95 ? -15.537 -0.465 19.726 1.00 95.62 95 GLU A C 1
ATOM 758 O O . GLU A 1 95 ? -15.106 0.186 18.779 1.00 95.62 95 GLU A O 1
ATOM 763 N N . ILE A 1 96 ? -14.754 -1.266 20.460 1.00 95.62 96 ILE A N 1
ATOM 764 C CA . ILE A 1 96 ? -13.332 -1.458 20.151 1.00 95.62 96 ILE A CA 1
ATOM 765 C C . ILE A 1 96 ? -13.185 -2.048 18.749 1.00 95.62 96 ILE A C 1
ATOM 767 O O . ILE A 1 96 ? -12.415 -1.511 17.962 1.00 95.62 96 ILE A O 1
ATOM 771 N N . ARG A 1 97 ? -13.940 -3.101 18.410 1.00 96.31 97 ARG A N 1
ATOM 772 C CA . ARG A 1 97 ? -13.901 -3.722 17.078 1.00 96.31 97 ARG A CA 1
ATOM 773 C C . ARG A 1 97 ? -14.185 -2.716 15.964 1.00 96.31 97 ARG A C 1
ATOM 775 O O . ARG A 1 97 ? -13.371 -2.601 15.056 1.00 96.31 97 ARG A O 1
ATOM 782 N N . ASN A 1 98 ? -15.265 -1.944 16.082 1.00 96.38 98 ASN A N 1
ATOM 783 C CA . ASN A 1 98 ? -15.625 -0.929 15.089 1.00 96.38 98 ASN A CA 1
ATOM 784 C C . ASN A 1 98 ? -14.508 0.111 14.902 1.00 96.38 98 ASN A C 1
ATOM 786 O O . ASN A 1 98 ? -14.211 0.503 13.778 1.00 96.38 98 ASN A O 1
ATOM 790 N N . MET A 1 99 ? -13.850 0.532 15.990 1.00 96.31 99 MET A N 1
ATOM 791 C CA . MET A 1 99 ? -12.702 1.440 15.899 1.00 96.31 99 MET A CA 1
ATOM 792 C C . MET A 1 99 ? -11.522 0.797 15.159 1.00 96.31 99 MET A C 1
ATOM 794 O O . MET A 1 99 ? -10.877 1.461 14.356 1.00 96.31 99 MET A O 1
ATOM 798 N N . LEU A 1 100 ? -11.226 -0.482 15.414 1.00 97.19 100 LEU A N 1
ATOM 799 C CA . LEU A 1 100 ? -10.145 -1.191 14.720 1.00 97.19 100 LEU A CA 1
ATOM 800 C C . LEU A 1 100 ? -10.438 -1.352 13.221 1.00 97.19 100 LEU A C 1
ATOM 802 O O . LEU A 1 100 ? -9.523 -1.203 12.414 1.00 97.19 100 LEU A O 1
ATOM 806 N N . GLU A 1 101 ? -11.695 -1.605 12.851 1.00 97.56 101 GLU A N 1
ATOM 807 C CA . GLU A 1 101 ? -12.145 -1.644 11.453 1.00 97.56 101 GLU A CA 1
ATOM 808 C C . GLU A 1 101 ? -11.988 -0.280 10.778 1.00 97.56 101 GLU A C 1
ATOM 810 O O . GLU A 1 101 ? -11.363 -0.191 9.724 1.00 97.56 101 GLU A O 1
ATOM 815 N N . GLU A 1 102 ? -12.430 0.803 11.422 1.00 97.50 102 GLU A N 1
ATOM 816 C CA . GLU A 1 102 ? -12.233 2.165 10.909 1.00 97.50 102 GLU A CA 1
ATOM 817 C C . GLU A 1 102 ? -10.740 2.501 10.735 1.00 97.50 102 GLU A C 1
ATOM 819 O O . GLU A 1 102 ? -10.337 3.142 9.761 1.00 97.50 102 GLU A O 1
ATOM 824 N N . CYS A 1 103 ? -9.886 2.047 11.655 1.00 97.81 103 CYS A N 1
ATOM 825 C CA . CYS A 1 103 ? -8.442 2.214 11.530 1.00 97.81 103 CYS A CA 1
ATOM 826 C C . CYS A 1 103 ? -7.863 1.406 10.359 1.00 97.81 103 CYS A C 1
ATOM 828 O O . CYS A 1 103 ? -7.022 1.934 9.631 1.00 97.81 103 CYS A O 1
ATOM 830 N N . ASN A 1 104 ? -8.317 0.168 10.144 1.00 98.12 104 ASN A N 1
ATOM 831 C CA . ASN A 1 104 ? -7.918 -0.633 8.985 1.00 98.12 104 ASN A CA 1
ATOM 832 C C . ASN A 1 104 ? -8.337 0.039 7.667 1.00 98.12 104 ASN A C 1
ATOM 834 O O . ASN A 1 104 ? -7.539 0.068 6.735 1.00 98.12 104 ASN A O 1
ATOM 838 N N . GLU A 1 105 ? -9.527 0.640 7.596 1.00 98.31 105 GLU A N 1
ATOM 839 C CA . GLU A 1 105 ? -9.979 1.397 6.417 1.00 98.31 105 GLU A CA 1
ATOM 840 C C . GLU A 1 105 ? -9.108 2.636 6.153 1.00 98.31 105 GLU A C 1
ATOM 842 O O . GLU A 1 105 ? -8.714 2.904 5.017 1.00 98.31 105 GLU A O 1
ATOM 847 N N . LYS A 1 106 ? -8.712 3.370 7.202 1.00 98.44 106 LYS A N 1
ATOM 848 C CA . LYS A 1 106 ? -7.769 4.499 7.067 1.00 98.44 106 LYS A CA 1
ATOM 849 C C . LYS A 1 106 ? -6.400 4.046 6.565 1.00 98.44 106 LYS A C 1
ATOM 851 O O . LYS A 1 106 ? -5.799 4.727 5.732 1.00 98.44 106 LYS A O 1
ATOM 856 N N . ILE A 1 107 ? -5.912 2.907 7.058 1.00 98.50 107 ILE A N 1
ATOM 857 C CA . ILE A 1 107 ? -4.670 2.291 6.579 1.00 98.50 107 ILE A CA 1
ATOM 858 C C . ILE A 1 107 ? -4.820 1.916 5.102 1.00 98.50 107 ILE A C 1
ATOM 860 O O . ILE A 1 107 ? -3.977 2.314 4.304 1.00 98.50 107 ILE A O 1
ATOM 864 N N . ALA A 1 108 ? -5.916 1.260 4.715 1.00 98.19 108 ALA A N 1
ATOM 865 C CA . ALA A 1 108 ? -6.192 0.891 3.328 1.00 98.19 108 ALA A CA 1
ATOM 866 C C . ALA A 1 108 ? -6.207 2.101 2.389 1.00 98.19 108 ALA A C 1
ATOM 868 O O . ALA A 1 108 ? -5.536 2.079 1.360 1.00 98.19 108 ALA A O 1
ATOM 869 N N . LEU A 1 109 ? -6.904 3.179 2.760 1.00 98.31 109 LEU A N 1
ATOM 870 C CA . LEU A 1 109 ? -6.967 4.406 1.965 1.00 98.31 109 LEU A CA 1
ATOM 871 C C . LEU A 1 109 ? -5.584 5.050 1.799 1.00 98.31 109 LEU A C 1
ATOM 873 O O . LEU A 1 109 ? -5.211 5.464 0.700 1.00 98.31 109 LEU A O 1
ATOM 877 N N . CYS A 1 110 ? -4.810 5.119 2.884 1.00 97.94 110 CYS A N 1
ATOM 878 C CA . CYS A 1 110 ? -3.451 5.643 2.841 1.00 97.94 110 CYS A CA 1
ATOM 879 C C . CYS A 1 110 ? -2.547 4.784 1.948 1.00 97.94 110 CYS A C 1
ATOM 881 O O . CYS A 1 110 ? -1.819 5.322 1.114 1.00 97.94 110 CYS A O 1
ATOM 883 N N . THR A 1 111 ? -2.591 3.461 2.107 1.00 98.31 111 THR A N 1
ATOM 884 C CA . THR A 1 111 ? -1.818 2.521 1.291 1.00 98.31 111 THR A CA 1
ATOM 885 C C . THR A 1 111 ? -2.211 2.620 -0.175 1.00 98.31 111 THR A C 1
ATOM 887 O O . THR A 1 111 ? -1.318 2.689 -1.017 1.00 98.31 111 THR A O 1
ATOM 890 N N . LYS A 1 112 ? -3.511 2.672 -0.493 1.00 98.31 112 LYS A N 1
ATOM 891 C CA . LYS A 1 112 ? -4.012 2.812 -1.865 1.00 98.31 112 LYS A CA 1
ATOM 892 C C . LYS A 1 112 ? -3.432 4.054 -2.530 1.00 98.31 112 LYS A C 1
ATOM 894 O O . LYS A 1 112 ? -2.785 3.925 -3.562 1.00 98.31 112 LYS A O 1
ATOM 899 N N . LYS A 1 113 ? -3.530 5.210 -1.870 1.00 98.44 113 LYS A N 1
ATOM 900 C CA . LYS A 1 113 ? -2.995 6.477 -2.384 1.00 98.44 113 LYS A CA 1
ATOM 901 C C . LYS A 1 113 ? -1.494 6.420 -2.688 1.00 98.44 113 LYS A C 1
ATOM 903 O O . LYS A 1 113 ? -1.063 6.874 -3.741 1.00 98.44 113 LYS A O 1
ATOM 908 N N . GLU A 1 114 ? -0.683 5.891 -1.772 1.00 98.62 114 GLU A N 1
ATOM 909 C CA . GLU A 1 114 ? 0.765 5.781 -2.015 1.00 98.62 114 GLU A CA 1
ATOM 910 C C . GLU A 1 114 ? 1.089 4.738 -3.095 1.00 98.62 114 GLU A C 1
ATOM 912 O O . GLU A 1 114 ? 2.064 4.890 -3.824 1.00 98.62 114 GLU A O 1
ATOM 917 N N . THR A 1 115 ? 0.279 3.683 -3.211 1.00 98.50 115 THR A N 1
ATOM 918 C CA . THR A 1 115 ? 0.471 2.630 -4.218 1.00 98.50 115 THR A CA 1
ATOM 919 C C . THR A 1 115 ? 0.121 3.141 -5.616 1.00 98.50 115 THR A C 1
ATOM 921 O O . THR A 1 115 ? 0.841 2.845 -6.563 1.00 98.50 115 THR A O 1
ATOM 924 N N . GLU A 1 116 ? -0.930 3.952 -5.745 1.00 98.44 116 GLU A N 1
ATOM 925 C CA . GLU A 1 116 ? -1.288 4.650 -6.987 1.00 98.44 116 GLU A CA 1
ATOM 926 C C . GLU A 1 116 ? -0.191 5.635 -7.414 1.00 98.44 116 GLU A C 1
ATOM 928 O O . GLU A 1 116 ? 0.216 5.627 -8.572 1.00 98.44 116 GLU A O 1
ATOM 933 N N . ASP A 1 117 ? 0.352 6.418 -6.473 1.00 98.62 117 ASP A N 1
ATOM 934 C CA . ASP A 1 117 ? 1.487 7.326 -6.719 1.00 98.62 117 ASP A CA 1
ATOM 935 C C . ASP A 1 117 ? 2.749 6.572 -7.175 1.00 98.62 117 ASP A C 1
ATOM 937 O O . ASP A 1 117 ? 3.498 7.064 -8.022 1.00 98.62 117 ASP A O 1
ATOM 941 N N . LEU A 1 118 ? 2.997 5.369 -6.646 1.00 98.69 118 LEU A N 1
ATOM 942 C CA . LEU A 1 118 ? 4.085 4.522 -7.131 1.00 98.69 118 LEU A CA 1
ATOM 943 C C . LEU A 1 118 ? 3.796 3.980 -8.534 1.00 98.69 118 LEU A C 1
ATOM 945 O O . LEU A 1 118 ? 4.682 4.039 -9.386 1.00 98.69 118 LEU A O 1
ATOM 949 N N . LEU A 1 119 ? 2.587 3.457 -8.771 1.00 98.50 119 LEU A N 1
ATOM 950 C CA . LEU A 1 119 ? 2.190 2.907 -10.068 1.00 98.50 119 LEU A CA 1
ATOM 951 C C . LEU A 1 119 ? 2.332 3.950 -11.181 1.00 98.50 119 LEU A C 1
ATOM 953 O O . LEU A 1 119 ? 2.907 3.634 -12.221 1.00 98.50 119 LEU A O 1
ATOM 957 N N . ASP A 1 120 ? 1.879 5.181 -10.941 1.00 98.50 120 ASP A N 1
ATOM 958 C CA . ASP A 1 120 ? 2.030 6.313 -11.863 1.00 98.50 120 ASP A CA 1
ATOM 959 C C . ASP A 1 120 ? 3.501 6.542 -12.244 1.00 98.50 120 ASP A C 1
ATOM 961 O O . ASP A 1 120 ? 3.865 6.550 -13.421 1.00 98.50 120 ASP A O 1
ATOM 965 N N . LYS A 1 121 ? 4.385 6.609 -11.243 1.00 98.44 121 LYS A N 1
ATOM 966 C CA . LYS A 1 121 ? 5.817 6.850 -11.463 1.00 98.44 121 LYS A CA 1
ATOM 967 C C . LYS A 1 121 ? 6.491 5.728 -12.229 1.00 98.44 121 LYS A C 1
ATOM 969 O O . LYS A 1 121 ? 7.217 5.999 -13.180 1.00 98.44 121 LYS A O 1
ATOM 974 N N . VAL A 1 122 ? 6.273 4.471 -11.847 1.00 98.19 122 VAL A N 1
ATOM 975 C CA . VAL A 1 122 ? 6.932 3.348 -12.538 1.00 98.19 122 VAL A CA 1
ATOM 976 C C . VAL A 1 122 ? 6.369 3.148 -13.943 1.00 98.19 122 VAL A C 1
ATOM 978 O O . VAL A 1 122 ? 7.113 2.768 -14.845 1.00 98.19 122 VAL A O 1
ATOM 981 N N . LEU A 1 123 ? 5.087 3.460 -14.164 1.00 97.31 123 LEU A N 1
ATOM 982 C CA . LEU A 1 123 ? 4.495 3.499 -15.499 1.00 97.31 123 LEU A CA 1
ATOM 983 C C . LEU A 1 123 ? 5.146 4.588 -16.358 1.00 97.31 123 LEU A C 1
ATOM 985 O O . LEU A 1 123 ? 5.489 4.331 -17.513 1.00 97.31 123 LEU A O 1
ATOM 989 N N . TYR A 1 124 ? 5.358 5.781 -15.805 1.00 96.31 124 TYR A N 1
ATOM 990 C CA . TYR A 1 124 ? 6.043 6.870 -16.497 1.00 96.31 124 TYR A CA 1
ATOM 991 C C . TYR A 1 124 ? 7.487 6.500 -16.877 1.00 96.31 124 TYR A C 1
ATOM 993 O O . TYR A 1 124 ? 7.888 6.667 -18.032 1.00 96.31 124 TYR A O 1
ATOM 1001 N N . GLU A 1 125 ? 8.258 5.936 -15.941 1.00 95.75 125 GLU A N 1
ATOM 1002 C CA . GLU A 1 125 ? 9.638 5.500 -16.200 1.00 95.75 125 GLU A CA 1
ATOM 1003 C C . GLU A 1 125 ? 9.697 4.410 -17.279 1.00 95.75 125 GLU A C 1
ATOM 1005 O O . GLU A 1 125 ? 10.510 4.486 -18.206 1.00 95.75 125 GLU A O 1
ATOM 1010 N N . ALA A 1 126 ? 8.817 3.408 -17.187 1.00 95.06 126 ALA A N 1
ATOM 1011 C CA . ALA A 1 126 ? 8.759 2.309 -18.143 1.00 95.06 126 ALA A CA 1
ATOM 1012 C C . ALA A 1 126 ? 8.329 2.783 -19.540 1.00 95.06 126 ALA A C 1
ATOM 1014 O O . ALA A 1 126 ? 8.963 2.418 -20.532 1.00 95.06 126 ALA A O 1
ATOM 1015 N N . SER A 1 127 ? 7.292 3.623 -19.627 1.00 94.31 127 SER A N 1
ATOM 1016 C CA . SER A 1 127 ? 6.764 4.129 -20.903 1.00 94.31 127 SER A CA 1
ATOM 1017 C C . SER A 1 127 ? 7.752 5.047 -21.626 1.00 94.31 127 SER A C 1
ATOM 1019 O O . SER A 1 127 ? 7.940 4.921 -22.837 1.00 94.31 127 SER A O 1
ATOM 1021 N N . SER A 1 128 ? 8.476 5.888 -20.886 1.00 91.50 128 SER A N 1
ATOM 1022 C CA . SER A 1 128 ? 9.529 6.755 -21.437 1.00 91.50 128 SER A CA 1
ATOM 1023 C C . SER A 1 128 ? 10.714 5.968 -22.013 1.00 91.50 128 SER A C 1
ATOM 1025 O O . SER A 1 128 ? 11.443 6.460 -22.874 1.00 91.50 128 SER A O 1
ATOM 1027 N N . SER A 1 129 ? 10.912 4.735 -21.545 1.00 87.50 129 SER A N 1
ATOM 1028 C CA . SER A 1 129 ? 11.982 3.830 -21.972 1.00 87.50 129 SER A CA 1
ATOM 1029 C C . SER A 1 129 ? 11.549 2.818 -23.046 1.00 87.50 129 SER A C 1
ATOM 1031 O O . SER A 1 129 ? 12.341 1.945 -23.410 1.00 87.50 129 SER A O 1
ATOM 1033 N N . MET A 1 130 ? 10.323 2.904 -23.573 1.00 91.81 130 MET A N 1
ATOM 1034 C CA . MET A 1 130 ? 9.860 2.000 -24.631 1.00 91.81 130 MET A CA 1
ATOM 1035 C C . MET A 1 130 ? 10.604 2.231 -25.952 1.00 91.81 130 MET A C 1
ATOM 1037 O O . MET A 1 130 ? 10.957 3.348 -26.305 1.00 91.81 130 MET A O 1
ATOM 1041 N N . LYS A 1 131 ? 10.796 1.167 -26.740 1.00 90.56 131 LYS A N 1
ATOM 1042 C CA . LYS A 1 131 ? 11.547 1.221 -28.013 1.00 90.56 131 LYS A CA 1
ATOM 1043 C C . LYS A 1 131 ? 10.922 2.133 -29.074 1.00 90.56 131 LYS A C 1
ATOM 1045 O O . LYS A 1 131 ? 11.615 2.579 -29.977 1.00 90.56 131 LYS A O 1
ATOM 1050 N N . ASN A 1 132 ? 9.615 2.357 -28.989 1.00 86.8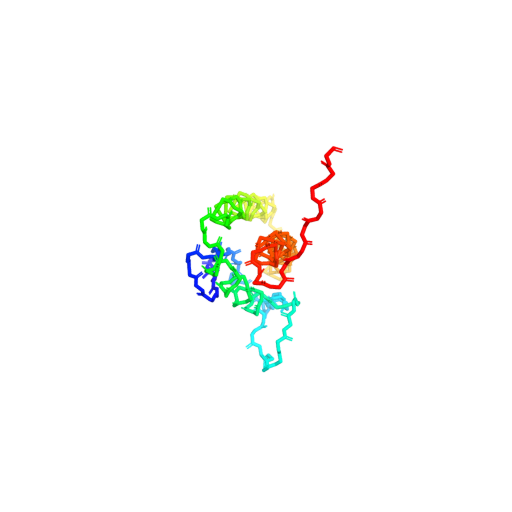1 132 ASN A N 1
ATOM 1051 C CA . ASN A 1 132 ? 8.852 3.243 -29.863 1.00 86.81 132 ASN A CA 1
ATOM 1052 C C . ASN A 1 132 ? 8.686 4.652 -29.268 1.00 86.81 132 ASN A C 1
ATOM 1054 O O . ASN A 1 132 ? 7.811 5.391 -29.719 1.00 86.81 132 ASN A O 1
ATOM 1058 N N . CYS A 1 133 ? 9.465 5.021 -28.245 1.00 82.62 133 CYS A N 1
ATOM 1059 C CA . CYS A 1 133 ? 9.434 6.376 -27.722 1.00 82.62 133 CYS A CA 1
ATOM 1060 C C . CYS A 1 133 ? 10.010 7.358 -28.755 1.00 82.62 133 CYS A C 1
ATOM 1062 O O . CYS A 1 133 ? 10.998 7.086 -29.436 1.00 82.62 133 CYS A O 1
ATOM 1064 N N . PHE A 1 134 ? 9.370 8.517 -28.878 1.00 76.38 134 PHE A N 1
ATOM 1065 C CA . PHE A 1 134 ? 9.876 9.646 -29.646 1.00 76.38 134 PHE A CA 1
ATOM 1066 C C . PHE A 1 134 ? 9.850 10.864 -28.729 1.00 76.38 134 PHE A C 1
ATOM 1068 O O . PHE A 1 134 ? 8.783 11.289 -28.293 1.00 76.38 134 PHE A O 1
ATOM 1075 N N . ALA A 1 135 ? 11.024 11.407 -28.420 1.00 75.12 135 ALA A N 1
ATOM 1076 C CA . ALA A 1 135 ? 11.165 12.639 -27.659 1.00 75.12 135 ALA A CA 1
ATOM 1077 C C . ALA A 1 135 ? 11.805 13.688 -28.569 1.00 75.12 135 ALA A C 1
ATOM 1079 O O . ALA A 1 135 ? 12.941 13.523 -29.015 1.00 75.12 135 ALA A O 1
ATOM 1080 N N . ARG A 1 136 ? 11.073 14.765 -28.872 1.00 72.38 136 ARG A N 1
ATOM 1081 C CA . ARG A 1 136 ? 11.644 15.918 -29.569 1.00 72.38 136 ARG A CA 1
ATOM 1082 C C . ARG A 1 136 ? 12.316 16.797 -28.520 1.00 72.38 136 ARG A C 1
ATOM 1084 O O . ARG A 1 136 ? 11.615 17.512 -27.814 1.00 72.38 136 ARG A O 1
ATOM 1091 N N . SER A 1 137 ? 13.642 16.718 -28.419 1.00 74.12 137 SER A N 1
ATOM 1092 C CA . SER A 1 137 ? 14.421 17.724 -27.695 1.00 74.12 137 SER A CA 1
ATOM 1093 C C . SER A 1 137 ? 14.255 19.030 -28.461 1.00 74.12 137 SER A C 1
ATOM 1095 O O . SER A 1 137 ? 14.667 19.123 -29.618 1.00 74.12 137 SER A O 1
ATOM 1097 N N . ASP A 1 138 ? 13.570 19.998 -27.876 1.00 74.19 138 ASP A N 1
ATOM 1098 C CA . ASP A 1 138 ? 13.691 21.380 -28.302 1.00 74.19 138 ASP A CA 1
ATOM 1099 C C . ASP A 1 138 ? 15.165 21.792 -28.167 1.00 74.19 138 ASP A C 1
ATOM 1101 O O . ASP A 1 138 ? 15.797 21.588 -27.130 1.00 74.19 138 ASP A O 1
ATOM 1105 N N . ALA A 1 139 ? 15.729 22.230 -29.293 1.00 52.66 139 ALA A N 1
ATOM 1106 C CA . ALA A 1 139 ? 17.044 22.849 -29.396 1.00 52.66 139 ALA A CA 1
ATOM 1107 C C . ALA A 1 139 ? 16.893 24.368 -29.284 1.00 52.66 139 ALA A C 1
ATOM 1109 O O . ALA A 1 139 ? 15.852 24.877 -29.768 1.00 52.66 139 ALA A O 1
#

Foldseek 3Di:
DDWDWDWEDDPLQIAIAIADPLAPDADPQDDPDDPDQDLSHRHNLNVLLVVLCVLLVVQLNVLRVVLRVQLVVVRVVLVVVLVVVLPPDDDDSVVNRVSRNVSNNVSSVSNSVSSVVSSVRSCVSSVCPDPPDDDDPDD

Radius of gyration: 18.06 Å; chains: 1; bounding box: 36×36×59 Å